Protein AF-A0A7W2IW62-F1 (afdb_monomer)

Solvent-accessible surface area (backbone atoms only — not comparable to full-atom values): 5915 Å² total; per-residue (Å²): 143,78,81,75,54,68,75,71,58,45,57,63,53,52,54,54,28,50,78,72,70,29,59,100,34,74,67,37,50,50,51,54,44,46,67,68,43,44,63,57,43,52,54,51,39,46,57,39,52,74,66,54,63,64,66,65,52,52,53,43,42,73,75,67,43,51,73,68,52,40,42,65,71,47,52,47,63,70,28,40,69,38,49,52,53,34,51,52,52,47,48,55,53,54,70,72,51,54,82,84,75,110

Structure (mmCIF, N/CA/C/O backbone):
data_AF-A0A7W2IW62-F1
#
_entry.id   AF-A0A7W2IW62-F1
#
loop_
_atom_site.group_PDB
_atom_site.id
_atom_site.type_symbol
_atom_site.label_atom_id
_atom_site.label_alt_id
_atom_site.label_comp_id
_atom_site.label_asym_id
_atom_site.label_entity_id
_atom_site.label_seq_id
_atom_site.pdbx_PDB_ins_code
_atom_site.Cartn_x
_atom_site.Cartn_y
_atom_site.Cartn_z
_atom_site.occupancy
_atom_site.B_iso_or_equiv
_atom_site.auth_seq_id
_atom_site.auth_comp_id
_atom_site.auth_asym_id
_atom_site.auth_atom_id
_atom_site.pdbx_PDB_model_num
ATOM 1 N N . THR A 1 1 ? 16.673 -19.681 0.534 1.00 43.50 1 THR A N 1
ATOM 2 C CA . THR A 1 1 ? 16.544 -20.702 -0.531 1.00 43.50 1 THR A CA 1
ATOM 3 C C . THR A 1 1 ? 15.252 -20.422 -1.291 1.00 43.50 1 THR A C 1
ATOM 5 O O . THR A 1 1 ? 14.204 -20.639 -0.717 1.00 43.50 1 THR A O 1
ATOM 8 N N . GLN A 1 2 ? 15.166 -19.834 -2.484 1.00 44.44 2 GLN A N 1
ATOM 9 C CA . GLN A 1 2 ? 16.099 -19.432 -3.541 1.00 44.44 2 GLN A CA 1
ATOM 10 C C . GLN A 1 2 ? 15.968 -17.912 -3.764 1.00 44.44 2 GLN A C 1
ATOM 12 O O . GLN A 1 2 ? 14.861 -17.425 -3.959 1.00 44.44 2 GLN A O 1
ATOM 17 N N . PHE A 1 3 ? 17.076 -17.170 -3.785 1.00 55.59 3 PHE A N 1
ATOM 18 C CA . PHE A 1 3 ? 17.094 -15.889 -4.494 1.00 55.59 3 PHE A CA 1
ATOM 19 C C . PHE A 1 3 ? 17.253 -16.244 -5.971 1.00 55.59 3 PHE A C 1
ATOM 21 O O . PHE A 1 3 ? 18.354 -16.587 -6.396 1.00 55.59 3 PHE A O 1
ATOM 28 N N . LEU A 1 4 ? 16.160 -16.253 -6.741 1.00 56.03 4 LEU A N 1
ATOM 29 C CA . LEU A 1 4 ? 16.295 -16.128 -8.190 1.00 56.03 4 LEU A CA 1
ATOM 30 C C . LEU A 1 4 ? 16.970 -14.769 -8.421 1.00 56.03 4 LEU A C 1
ATOM 32 O O . LEU A 1 4 ? 16.417 -13.760 -7.980 1.00 56.03 4 LEU A O 1
ATOM 36 N N . PRO A 1 5 ? 18.175 -14.719 -9.016 1.00 67.12 5 PRO A N 1
ATOM 37 C CA . PRO A 1 5 ? 18.827 -13.450 -9.301 1.00 67.12 5 PRO A CA 1
ATOM 38 C C . PRO A 1 5 ? 17.861 -12.584 -10.105 1.00 67.12 5 PRO A C 1
ATOM 40 O O . PRO A 1 5 ? 17.213 -13.099 -11.015 1.00 67.12 5 PRO A O 1
ATOM 43 N N . ALA A 1 6 ? 17.769 -11.288 -9.805 1.00 65.25 6 ALA A N 1
ATOM 44 C CA . ALA A 1 6 ? 16.859 -10.385 -10.515 1.00 65.25 6 ALA A CA 1
ATOM 45 C C . ALA A 1 6 ? 17.064 -10.437 -12.048 1.00 65.25 6 ALA A C 1
ATOM 47 O O . ALA A 1 6 ? 16.105 -10.347 -12.808 1.00 65.25 6 ALA A O 1
ATOM 48 N N . VAL A 1 7 ? 18.290 -10.745 -12.495 1.00 71.25 7 VAL A N 1
ATOM 49 C CA . VAL A 1 7 ? 18.653 -11.057 -13.891 1.00 71.25 7 VAL A CA 1
ATOM 50 C C . VAL A 1 7 ? 17.783 -12.141 -14.539 1.00 71.25 7 VAL A C 1
ATOM 52 O O . VAL A 1 7 ? 17.452 -12.038 -15.715 1.00 71.25 7 VAL A O 1
ATOM 55 N N . VAL A 1 8 ? 17.389 -13.176 -13.794 1.00 78.56 8 VAL A N 1
ATOM 56 C CA . VAL A 1 8 ? 16.565 -14.281 -14.315 1.00 78.56 8 VAL A CA 1
ATOM 57 C C . VAL A 1 8 ? 15.122 -13.826 -14.546 1.00 78.56 8 VAL A C 1
ATOM 59 O O . VAL A 1 8 ? 14.441 -14.341 -15.429 1.00 78.56 8 VAL A O 1
ATOM 62 N N . ILE A 1 9 ? 14.667 -12.833 -13.781 1.00 80.31 9 ILE A N 1
ATOM 63 C CA . ILE A 1 9 ? 13.311 -12.284 -13.853 1.00 80.31 9 ILE A CA 1
ATOM 64 C C . ILE A 1 9 ? 13.182 -11.267 -15.003 1.00 80.31 9 ILE A C 1
ATOM 66 O O . ILE A 1 9 ? 12.084 -11.086 -15.518 1.00 80.31 9 ILE A O 1
ATOM 70 N N . ILE A 1 10 ? 14.277 -10.665 -15.487 1.00 84.62 10 ILE A N 1
ATOM 71 C CA . ILE A 1 10 ? 14.238 -9.711 -16.614 1.00 84.62 10 ILE A CA 1
ATOM 72 C C . ILE A 1 10 ? 13.626 -10.320 -17.871 1.00 84.62 10 ILE A C 1
ATOM 74 O O . ILE A 1 10 ? 12.753 -9.711 -18.476 1.00 84.62 10 ILE A O 1
ATOM 78 N N . LEU A 1 11 ? 14.085 -11.503 -18.280 1.00 88.25 11 LEU A N 1
ATOM 79 C CA . LEU A 1 11 ? 13.704 -12.127 -19.552 1.00 88.25 11 LEU A CA 1
ATOM 80 C C . LEU A 1 11 ? 12.182 -12.232 -19.763 1.00 88.25 11 LEU A C 1
ATOM 82 O O . LEU A 1 11 ? 11.705 -11.779 -20.807 1.00 88.25 11 LEU A O 1
ATOM 86 N N . PRO A 1 12 ? 11.398 -12.785 -18.817 1.00 89.06 12 PRO A N 1
ATOM 87 C CA . PRO A 1 12 ? 9.950 -12.850 -18.982 1.00 89.06 12 PRO A CA 1
ATOM 88 C C . PRO A 1 12 ? 9.292 -11.463 -19.017 1.00 89.06 12 PRO A C 1
ATOM 90 O O . PRO A 1 12 ? 8.396 -11.256 -19.834 1.00 89.06 12 PRO A O 1
ATOM 93 N N . PHE A 1 13 ? 9.750 -10.497 -18.211 1.00 89.31 13 PHE A N 1
ATOM 94 C CA . PHE A 1 13 ? 9.233 -9.122 -18.275 1.00 89.31 13 PHE A CA 1
ATOM 95 C C . PHE A 1 13 ? 9.577 -8.437 -19.600 1.00 89.31 13 PHE A C 1
ATOM 97 O O . PHE A 1 13 ? 8.714 -7.785 -20.181 1.00 89.31 13 PHE A O 1
ATOM 104 N N . PHE A 1 14 ? 10.792 -8.635 -20.112 1.00 88.62 14 PHE A N 1
ATOM 105 C CA . PHE A 1 14 ? 11.239 -8.102 -21.395 1.00 88.62 14 PHE A CA 1
ATOM 106 C C . PHE A 1 14 ? 10.371 -8.619 -22.544 1.00 88.62 14 PHE A C 1
ATOM 108 O O . PHE A 1 14 ? 9.863 -7.827 -23.335 1.00 88.62 14 PHE A O 1
ATOM 115 N N . ILE A 1 15 ? 10.148 -9.936 -22.616 1.00 92.06 15 ILE A N 1
ATOM 116 C CA . ILE A 1 15 ? 9.291 -10.547 -23.643 1.00 92.06 15 ILE A CA 1
ATOM 117 C C . ILE A 1 15 ? 7.858 -10.020 -23.517 1.00 92.06 15 ILE A C 1
ATOM 119 O O . ILE A 1 15 ? 7.292 -9.552 -24.501 1.00 92.06 15 ILE A O 1
ATOM 123 N N . MET A 1 16 ? 7.296 -10.020 -22.306 1.00 93.31 16 MET A N 1
ATOM 124 C CA . MET A 1 16 ? 5.929 -9.555 -22.071 1.00 93.31 16 MET A CA 1
ATOM 125 C C . MET A 1 16 ? 5.748 -8.086 -22.470 1.00 93.31 16 MET A C 1
ATOM 127 O O . MET A 1 16 ? 4.790 -7.757 -23.163 1.00 93.31 16 MET A O 1
ATOM 131 N N . PHE A 1 17 ? 6.666 -7.203 -22.068 1.00 93.88 17 PHE A N 1
ATOM 132 C CA . PHE A 1 17 ? 6.595 -5.778 -22.389 1.00 93.88 17 PHE A CA 1
ATOM 133 C C . PHE A 1 17 ? 6.866 -5.497 -23.863 1.00 93.88 17 PHE A C 1
ATOM 135 O O . PHE A 1 17 ? 6.284 -4.563 -24.409 1.00 93.88 17 PHE A O 1
ATOM 142 N N . ARG A 1 18 ? 7.684 -6.313 -24.533 1.00 92.94 18 ARG A N 1
ATOM 143 C CA . ARG A 1 18 ? 7.873 -6.227 -25.985 1.00 92.94 18 ARG A CA 1
ATOM 144 C C . ARG A 1 18 ? 6.573 -6.515 -26.711 1.00 92.94 18 ARG A C 1
ATOM 146 O O . ARG A 1 18 ? 6.173 -5.744 -27.577 1.00 92.94 18 ARG A O 1
ATOM 153 N N . ASP A 1 19 ? 5.925 -7.611 -26.337 1.00 94.50 19 ASP A N 1
ATOM 154 C CA . ASP A 1 19 ? 4.753 -8.122 -27.040 1.00 94.50 19 ASP A CA 1
ATOM 155 C C . ASP A 1 19 ? 3.537 -7.188 -26.870 1.00 94.50 19 ASP A C 1
ATOM 157 O O . ASP A 1 19 ? 2.706 -7.088 -27.770 1.00 94.50 19 ASP A O 1
ATOM 161 N N . ILE A 1 20 ? 3.469 -6.438 -25.761 1.00 94.88 20 ILE A N 1
ATOM 162 C CA . ILE A 1 20 ? 2.443 -5.404 -25.509 1.00 94.88 20 ILE A CA 1
ATOM 163 C C . ILE A 1 20 ? 2.895 -3.972 -25.859 1.00 9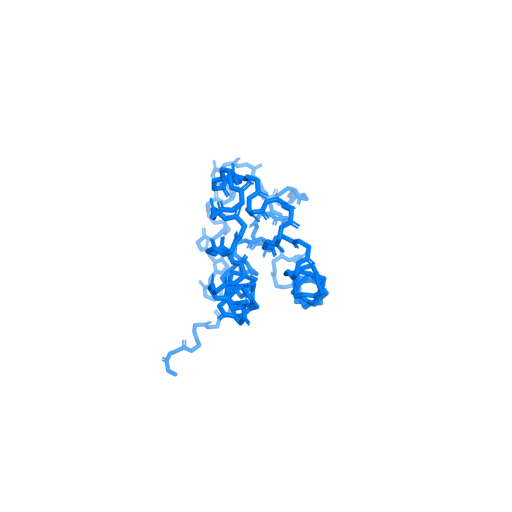4.88 20 ILE A C 1
ATOM 165 O O . ILE A 1 20 ? 2.160 -3.023 -25.592 1.00 94.88 20 ILE A O 1
ATOM 169 N N . GLY A 1 21 ? 4.087 -3.790 -26.440 1.00 93.06 21 GLY A N 1
ATOM 170 C CA . GLY A 1 21 ? 4.586 -2.483 -26.893 1.00 93.06 21 GLY A CA 1
ATOM 171 C C . GLY A 1 21 ? 4.960 -1.490 -25.781 1.00 93.06 21 GLY A C 1
ATOM 172 O O . GLY A 1 21 ? 4.908 -0.283 -26.002 1.00 93.06 21 GLY A O 1
ATOM 173 N N . LEU A 1 22 ? 5.319 -1.976 -24.590 1.00 95.06 22 LEU A N 1
ATOM 174 C CA . LEU A 1 22 ?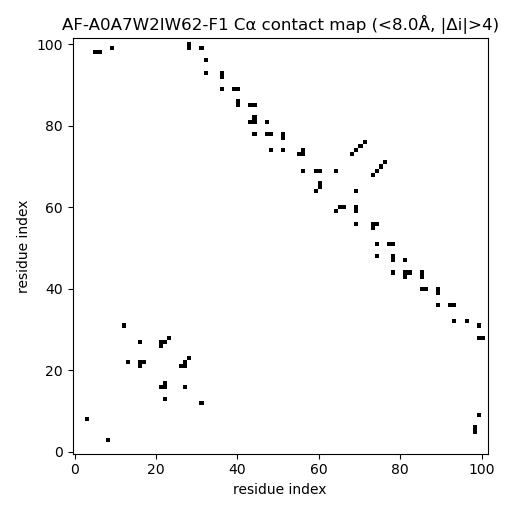 5.722 -1.171 -23.427 1.00 95.06 22 LEU A CA 1
ATOM 175 C C . LEU A 1 22 ? 7.233 -1.154 -23.157 1.00 95.06 22 LEU A C 1
ATOM 177 O O . LEU A 1 22 ? 7.656 -0.511 -22.191 1.00 95.06 22 LEU A O 1
ATOM 181 N N . LEU A 1 23 ? 8.044 -1.811 -23.993 1.00 91.56 23 LEU A N 1
ATOM 182 C CA . LEU A 1 23 ? 9.502 -1.664 -23.933 1.00 91.56 23 LEU A CA 1
ATOM 183 C C . LEU A 1 23 ? 9.922 -0.204 -24.099 1.00 91.56 23 LEU A C 1
ATOM 185 O O . LEU A 1 23 ? 9.316 0.537 -24.869 1.00 91.56 23 LEU A O 1
ATOM 189 N N . ASP A 1 24 ? 10.956 0.190 -23.359 1.00 89.44 24 ASP A N 1
ATOM 190 C CA . ASP A 1 24 ? 11.542 1.536 -23.366 1.00 89.44 24 ASP A CA 1
ATOM 191 C C . ASP A 1 24 ? 10.538 2.669 -23.080 1.00 89.44 24 ASP A C 1
ATOM 193 O O . ASP A 1 24 ? 10.766 3.837 -23.399 1.00 89.44 24 ASP A O 1
ATOM 197 N N . THR A 1 25 ? 9.412 2.347 -22.433 1.00 94.00 25 THR A N 1
ATOM 198 C CA . THR A 1 25 ? 8.430 3.339 -21.993 1.00 94.00 25 THR A CA 1
ATOM 199 C C . THR A 1 25 ? 8.512 3.572 -20.490 1.00 94.00 25 THR A C 1
ATOM 201 O O . THR A 1 25 ? 8.684 2.650 -19.690 1.00 94.00 25 THR A O 1
ATOM 204 N N . ARG A 1 26 ? 8.266 4.819 -20.072 1.00 92.56 26 ARG A N 1
ATOM 205 C CA . ARG A 1 26 ? 8.122 5.157 -18.648 1.00 92.56 26 ARG A CA 1
ATOM 206 C C . ARG A 1 26 ? 7.001 4.353 -17.982 1.00 92.56 26 ARG A C 1
ATOM 208 O O . ARG A 1 26 ? 7.109 4.014 -16.810 1.00 92.56 26 ARG A O 1
ATOM 215 N N . LEU A 1 27 ? 5.931 4.048 -18.720 1.00 94.25 27 LEU A N 1
ATOM 216 C CA . LEU A 1 27 ? 4.811 3.263 -18.208 1.00 94.25 27 LEU A CA 1
ATOM 217 C C . LEU A 1 27 ? 5.219 1.809 -17.944 1.00 94.25 27 LEU A C 1
ATOM 219 O O . LEU A 1 27 ? 4.894 1.288 -16.881 1.00 94.25 27 LEU A O 1
ATOM 223 N N . GLY A 1 28 ? 5.984 1.189 -18.848 1.00 93.19 28 GLY A N 1
ATOM 224 C CA . GLY A 1 28 ? 6.590 -0.124 -18.618 1.00 93.19 28 GLY A CA 1
ATOM 225 C C . GLY A 1 28 ? 7.430 -0.128 -17.3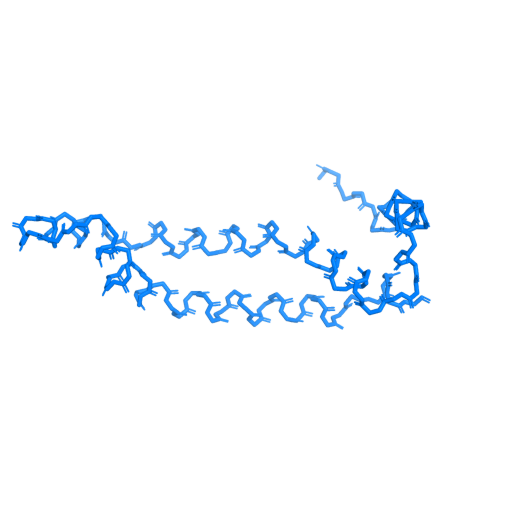41 1.00 93.19 28 GLY A C 1
ATOM 226 O O . GLY A 1 28 ? 7.176 -0.926 -16.439 1.00 93.19 28 GLY A O 1
ATOM 227 N N . LEU A 1 29 ? 8.343 0.838 -17.198 1.00 92.00 29 LEU A N 1
ATOM 228 C CA . LEU A 1 29 ? 9.195 0.943 -16.009 1.00 92.00 29 LEU A CA 1
ATOM 229 C C . LEU A 1 29 ? 8.390 1.081 -14.702 1.00 92.00 29 LEU A C 1
ATOM 231 O O . LEU A 1 29 ? 8.722 0.442 -13.702 1.00 92.00 29 LEU A O 1
ATOM 235 N N . ILE A 1 30 ? 7.311 1.875 -14.710 1.00 93.38 30 ILE A N 1
ATOM 236 C CA . ILE A 1 30 ? 6.403 2.015 -13.560 1.00 93.38 30 ILE A CA 1
ATOM 237 C C . ILE A 1 30 ? 5.751 0.671 -13.220 1.00 93.38 30 ILE A C 1
ATOM 239 O O . ILE A 1 30 ? 5.713 0.294 -12.050 1.00 93.38 30 ILE A O 1
ATOM 243 N N . LEU A 1 31 ? 5.249 -0.059 -14.219 1.00 93.50 31 LEU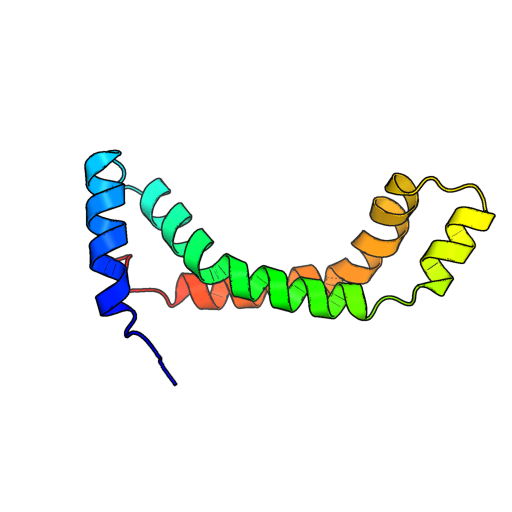 A N 1
ATOM 244 C CA . LEU A 1 31 ? 4.546 -1.324 -14.002 1.00 93.50 31 LEU A CA 1
ATOM 245 C C . LEU A 1 31 ? 5.459 -2.423 -13.453 1.00 93.50 31 LEU A C 1
ATOM 247 O O . LEU A 1 31 ? 5.045 -3.146 -12.547 1.00 93.50 31 LEU A O 1
ATOM 251 N N . VAL A 1 32 ? 6.685 -2.555 -13.967 1.00 91.38 32 VAL A N 1
ATOM 252 C CA . VAL A 1 32 ? 7.622 -3.577 -13.468 1.00 91.38 32 VAL A CA 1
ATOM 253 C C . VAL A 1 32 ? 8.090 -3.259 -12.048 1.00 91.38 32 VAL A C 1
ATOM 255 O O . VAL A 1 32 ? 8.059 -4.139 -11.189 1.00 91.38 32 VAL A O 1
ATOM 258 N N . ASN A 1 33 ? 8.404 -1.991 -11.758 1.00 91.69 33 ASN A N 1
ATOM 259 C CA . ASN A 1 33 ? 8.735 -1.555 -10.400 1.00 91.69 33 ASN A CA 1
ATOM 260 C C . ASN A 1 33 ? 7.570 -1.798 -9.436 1.00 91.69 33 ASN A C 1
ATOM 262 O O . ASN A 1 33 ? 7.769 -2.337 -8.348 1.00 91.69 33 ASN A O 1
ATOM 266 N N . LEU A 1 34 ? 6.341 -1.477 -9.851 1.00 93.12 34 LEU A N 1
ATOM 267 C CA . LEU A 1 34 ? 5.146 -1.768 -9.068 1.00 93.12 34 LEU A CA 1
ATOM 268 C C . LEU A 1 34 ? 5.024 -3.273 -8.793 1.00 93.12 34 LEU A C 1
ATOM 270 O O . LEU A 1 34 ? 4.878 -3.662 -7.640 1.00 93.12 34 LEU A O 1
ATOM 274 N N . ALA A 1 35 ? 5.141 -4.127 -9.810 1.00 91.12 35 ALA A N 1
ATOM 275 C CA . ALA A 1 35 ? 5.015 -5.578 -9.652 1.00 91.12 35 ALA A CA 1
ATOM 276 C C . ALA A 1 35 ? 6.027 -6.166 -8.650 1.00 91.12 35 ALA A C 1
ATOM 278 O O . ALA A 1 35 ? 5.685 -7.079 -7.897 1.00 91.12 35 ALA A O 1
ATOM 279 N N . ILE A 1 36 ? 7.247 -5.627 -8.612 1.00 88.56 36 ILE A N 1
ATOM 280 C CA . ILE A 1 36 ? 8.319 -6.086 -7.718 1.00 88.56 36 ILE A CA 1
ATOM 281 C C . ILE A 1 36 ? 8.128 -5.567 -6.291 1.00 88.56 36 ILE A C 1
ATOM 283 O O . ILE A 1 36 ? 8.342 -6.303 -5.329 1.00 88.56 36 ILE A O 1
ATOM 287 N N . VAL A 1 37 ? 7.722 -4.306 -6.140 1.00 92.38 37 VAL A N 1
ATOM 288 C CA . VAL A 1 37 ? 7.618 -3.644 -4.832 1.00 92.38 37 VAL A CA 1
ATOM 289 C C . VAL A 1 37 ? 6.296 -3.969 -4.122 1.00 92.38 37 VAL A C 1
ATOM 291 O O . VAL A 1 37 ? 6.242 -4.004 -2.892 1.00 92.38 37 VAL A O 1
ATOM 294 N N . MET A 1 38 ? 5.233 -4.276 -4.871 1.00 94.50 38 MET A N 1
ATOM 295 C CA . MET A 1 38 ? 3.887 -4.542 -4.343 1.00 94.50 38 MET A CA 1
ATOM 296 C C . MET A 1 38 ? 3.821 -5.619 -3.248 1.00 94.50 38 MET A C 1
ATOM 298 O O . MET A 1 38 ? 3.194 -5.352 -2.223 1.00 94.50 38 MET A O 1
ATOM 302 N N . PRO A 1 39 ? 4.449 -6.806 -3.378 1.00 93.06 39 PRO A N 1
ATOM 303 C CA . PRO A 1 39 ? 4.398 -7.823 -2.326 1.00 93.06 39 PRO A CA 1
ATOM 304 C C . PRO A 1 39 ? 4.964 -7.324 -0.993 1.00 93.06 39 PRO A C 1
ATOM 306 O O . PRO A 1 39 ? 4.396 -7.599 0.065 1.00 93.06 39 PRO A O 1
ATOM 309 N N . PHE A 1 40 ? 6.050 -6.549 -1.046 1.00 92.38 40 PHE A N 1
ATOM 310 C CA . PHE A 1 40 ? 6.652 -5.931 0.132 1.00 92.38 40 PHE A CA 1
ATOM 311 C C . PHE A 1 40 ? 5.731 -4.863 0.737 1.00 92.38 40 PHE A C 1
ATOM 313 O O . PHE A 1 40 ? 5.507 -4.865 1.948 1.00 92.38 40 PHE A O 1
ATOM 320 N N . ALA A 1 41 ? 5.146 -4.001 -0.101 1.00 95.00 41 ALA A N 1
ATOM 321 C CA . ALA A 1 41 ? 4.187 -2.988 0.334 1.00 95.00 41 ALA A CA 1
ATOM 322 C C . ALA A 1 41 ? 2.983 -3.619 1.054 1.00 95.00 41 ALA A C 1
ATOM 324 O O . ALA A 1 41 ? 2.651 -3.224 2.170 1.00 95.00 41 ALA A O 1
ATOM 325 N N . ILE A 1 42 ? 2.376 -4.649 0.450 1.00 95.44 42 ILE A N 1
ATOM 326 C CA . ILE A 1 42 ? 1.229 -5.379 1.010 1.00 95.44 42 ILE A CA 1
ATOM 327 C C . ILE A 1 42 ? 1.596 -6.007 2.351 1.00 95.44 42 ILE A C 1
ATOM 329 O O . ILE A 1 42 ? 0.849 -5.859 3.315 1.00 95.44 42 ILE A O 1
ATOM 333 N N . TRP A 1 43 ? 2.738 -6.694 2.427 1.00 95.88 43 TRP A N 1
ATOM 334 C CA . TRP A 1 43 ? 3.184 -7.332 3.663 1.00 95.88 43 TRP A CA 1
ATOM 335 C C . TRP A 1 43 ? 3.382 -6.313 4.791 1.00 95.88 43 TRP A C 1
ATOM 337 O O . TRP A 1 43 ? 2.902 -6.524 5.905 1.00 95.88 43 TRP A O 1
ATOM 347 N N . MET A 1 44 ? 4.025 -5.183 4.491 1.00 94.88 44 MET A N 1
ATOM 348 C CA . MET A 1 44 ? 4.276 -4.131 5.471 1.00 94.88 44 MET A CA 1
ATOM 349 C C . MET A 1 44 ? 2.976 -3.455 5.927 1.00 94.88 44 MET A C 1
ATOM 351 O O . MET A 1 44 ? 2.739 -3.348 7.128 1.00 94.88 44 MET A O 1
ATOM 355 N N . ILE A 1 45 ? 2.107 -3.050 4.994 1.00 96.00 45 ILE A N 1
ATOM 356 C CA . ILE A 1 45 ? 0.807 -2.434 5.307 1.00 96.00 45 ILE A CA 1
ATOM 357 C C . ILE A 1 45 ? -0.063 -3.395 6.121 1.00 96.00 45 ILE A C 1
ATOM 359 O O . ILE A 1 45 ? -0.658 -2.978 7.112 1.00 96.00 45 ILE A O 1
ATOM 363 N N . LYS A 1 46 ? -0.096 -4.683 5.757 1.00 95.31 46 LYS A N 1
ATOM 364 C CA . LYS A 1 46 ? -0.807 -5.710 6.526 1.00 95.31 46 LYS A CA 1
ATOM 365 C C . LYS A 1 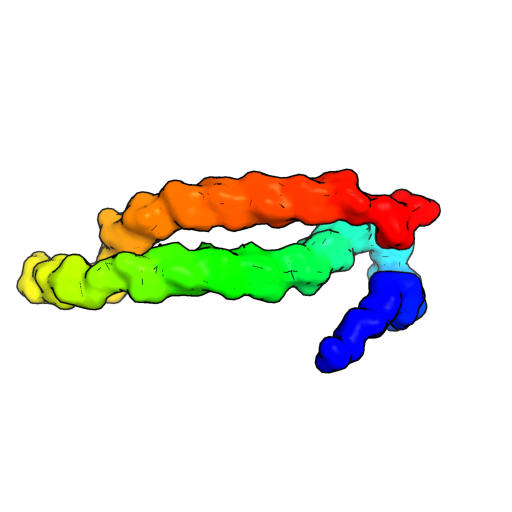46 ? -0.295 -5.780 7.962 1.00 95.31 46 LYS A C 1
ATOM 367 O O . LYS A 1 46 ? -1.106 -5.801 8.872 1.00 95.31 46 LYS A O 1
ATOM 372 N N . GLY A 1 47 ? 1.022 -5.751 8.172 1.00 94.31 47 GLY A N 1
ATOM 373 C CA . GLY A 1 47 ? 1.605 -5.731 9.516 1.00 94.31 47 GLY A CA 1
ATOM 374 C C . GLY A 1 47 ? 1.134 -4.549 10.372 1.00 94.31 47 GLY A C 1
ATOM 375 O O . GLY A 1 47 ? 0.930 -4.711 11.571 1.00 94.31 47 GLY A O 1
ATOM 376 N N . PHE A 1 48 ? 0.911 -3.380 9.765 1.00 94.00 48 PHE A N 1
ATOM 377 C CA . PHE A 1 48 ? 0.345 -2.225 10.468 1.00 94.00 48 PHE A CA 1
ATOM 378 C C . PHE A 1 48 ? -1.151 -2.374 10.745 1.00 94.00 48 PHE A C 1
ATOM 380 O O . PHE A 1 48 ? -1.586 -2.052 11.846 1.00 94.00 48 PHE A O 1
ATOM 387 N N . ILE A 1 49 ? -1.925 -2.869 9.774 1.00 94.88 49 ILE A N 1
ATOM 388 C CA . ILE A 1 49 ? -3.366 -3.101 9.943 1.00 94.88 49 ILE A CA 1
ATOM 389 C C . ILE A 1 49 ? -3.618 -4.174 11.009 1.00 94.88 49 ILE A C 1
ATOM 391 O O . ILE A 1 49 ? -4.442 -3.962 11.888 1.00 94.88 49 ILE A O 1
ATOM 395 N N . ASP A 1 50 ? -2.865 -5.276 10.991 1.00 94.81 50 ASP A N 1
ATOM 396 C CA . ASP A 1 50 ? -2.960 -6.357 11.983 1.00 94.81 50 ASP A CA 1
ATOM 397 C C . ASP A 1 50 ? -2.627 -5.871 13.414 1.00 94.81 50 ASP A C 1
ATOM 399 O O . ASP A 1 50 ? -3.002 -6.516 14.390 1.00 94.81 50 ASP A O 1
ATOM 403 N N . GLY A 1 51 ? -1.911 -4.747 13.553 1.00 93.06 51 GLY A N 1
ATOM 404 C CA . GLY A 1 51 ? -1.610 -4.112 14.839 1.00 93.06 51 GLY A CA 1
ATOM 405 C C . GLY A 1 51 ? -2.722 -3.209 15.385 1.00 93.06 51 GLY A C 1
ATOM 406 O O . GLY A 1 51 ? -2.614 -2.744 16.521 1.00 93.06 51 GLY A O 1
ATOM 407 N N . ILE A 1 52 ? -3.769 -2.935 14.602 1.00 94.62 52 ILE A N 1
ATOM 408 C CA . ILE A 1 52 ? -4.923 -2.144 15.038 1.00 94.62 52 ILE A CA 1
ATOM 409 C C . ILE A 1 52 ? -5.822 -3.042 15.904 1.00 94.62 52 ILE A C 1
ATOM 411 O O . ILE A 1 52 ? -6.219 -4.115 15.448 1.00 94.62 52 ILE A O 1
ATOM 415 N N . PRO A 1 53 ? -6.154 -2.648 17.149 1.00 95.38 53 PRO A N 1
ATOM 416 C CA . PRO A 1 53 ? -7.017 -3.455 18.005 1.00 95.38 53 PRO A CA 1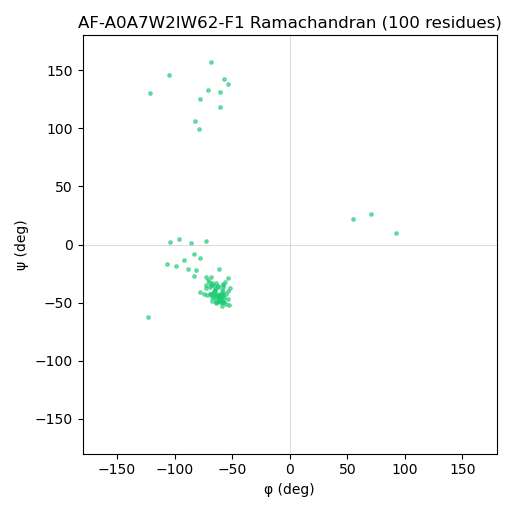
ATOM 417 C C . PRO A 1 53 ? -8.405 -3.651 17.381 1.00 95.38 53 PRO A C 1
ATOM 419 O O . PRO A 1 53 ? -9.055 -2.683 16.980 1.00 95.38 53 PRO A O 1
ATOM 422 N N . LEU A 1 54 ? -8.895 -4.891 17.349 1.00 94.50 54 LEU A N 1
ATOM 423 C CA . LEU A 1 54 ? -10.224 -5.195 16.805 1.00 94.50 54 LEU A CA 1
ATOM 424 C C . LEU A 1 54 ? -11.342 -4.529 17.628 1.00 94.50 54 LEU A C 1
ATOM 426 O O . LEU A 1 54 ? -12.326 -4.054 17.067 1.00 94.50 54 LEU A O 1
ATOM 430 N N . ASP A 1 55 ? -11.142 -4.400 18.940 1.00 96.25 55 ASP A N 1
ATOM 431 C CA . ASP A 1 55 ? -12.082 -3.773 19.876 1.00 96.25 55 ASP A CA 1
ATOM 432 C C . ASP A 1 55 ? -12.446 -2.331 19.464 1.00 96.25 55 ASP A C 1
ATOM 434 O O . ASP A 1 55 ? -13.572 -1.883 19.677 1.00 96.25 55 ASP A O 1
ATOM 438 N N . THR A 1 56 ? -11.516 -1.600 18.831 1.00 94.81 56 THR A N 1
ATOM 439 C CA . THR A 1 56 ? -11.774 -0.245 18.306 1.00 94.81 56 THR A CA 1
ATOM 440 C C . THR A 1 56 ? -12.746 -0.248 17.126 1.00 94.81 56 THR A C 1
ATOM 442 O O . THR A 1 56 ? -13.552 0.674 16.990 1.00 94.81 56 THR A O 1
ATOM 445 N N . GLU A 1 57 ? -12.699 -1.277 16.281 1.00 95.19 57 GLU A N 1
ATOM 446 C CA . GLU A 1 57 ? -13.653 -1.452 15.184 1.00 95.19 57 GLU A CA 1
ATOM 447 C C . GLU A 1 57 ? -15.028 -1.865 15.718 1.00 95.19 57 GLU A C 1
ATOM 449 O O . GLU A 1 57 ? -16.052 -1.325 15.292 1.00 95.19 5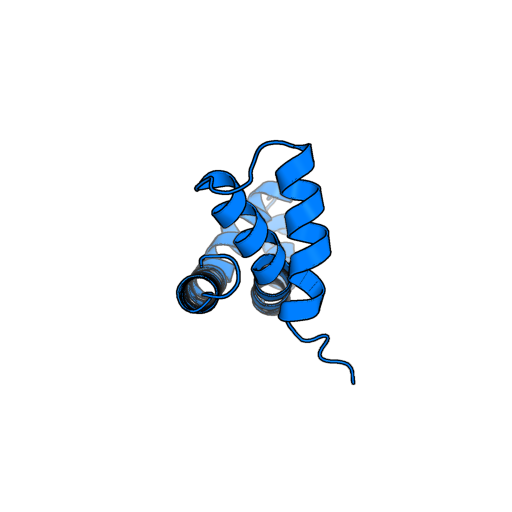7 GLU A O 1
ATOM 454 N N . GLU A 1 58 ? -15.057 -2.793 16.678 1.00 95.69 58 GLU A N 1
ATOM 455 C CA . GLU A 1 58 ? -16.290 -3.278 17.302 1.00 95.69 58 GLU A CA 1
ATOM 456 C C . GLU A 1 58 ? -17.024 -2.174 18.063 1.00 95.69 58 GLU A C 1
ATOM 458 O O . GLU A 1 58 ? -18.235 -2.027 17.888 1.00 95.69 58 GLU A O 1
ATOM 463 N N . ALA A 1 59 ? -16.305 -1.345 18.826 1.00 95.62 59 ALA A N 1
ATOM 464 C CA . ALA A 1 59 ? -16.884 -0.202 19.530 1.00 95.62 59 ALA A CA 1
ATOM 465 C C . ALA A 1 59 ? -17.604 0.754 18.564 1.00 95.62 59 ALA A C 1
ATOM 467 O O . ALA A 1 59 ? -18.756 1.122 18.781 1.00 95.62 59 ALA A O 1
ATOM 468 N N . ALA A 1 60 ? -16.975 1.077 17.434 1.00 95.00 60 ALA A N 1
ATOM 469 C CA . ALA A 1 60 ? -17.580 1.957 16.443 1.00 95.00 60 ALA A CA 1
ATOM 470 C C . ALA A 1 60 ? -18.796 1.342 15.739 1.00 95.00 60 ALA A C 1
ATOM 472 O O . ALA A 1 60 ? -19.730 2.063 15.378 1.00 95.00 60 ALA A O 1
ATOM 473 N N . MET A 1 61 ? -18.803 0.020 15.537 1.00 95.88 61 MET A N 1
ATOM 474 C CA . MET A 1 61 ? -19.974 -0.689 15.014 1.00 95.88 61 MET A CA 1
ATOM 475 C C . MET A 1 61 ? -21.127 -0.714 16.023 1.00 95.88 61 MET A C 1
ATOM 477 O O . MET A 1 61 ? -22.281 -0.575 15.613 1.00 95.88 61 MET A O 1
ATOM 481 N N . VAL A 1 62 ? -20.837 -0.841 17.323 1.00 96.69 62 VAL A N 1
ATOM 482 C CA . VAL A 1 62 ? -21.838 -0.709 18.399 1.00 96.69 62 VAL A CA 1
ATOM 483 C C . VAL A 1 62 ? -22.442 0.700 18.412 1.00 96.69 62 VAL A C 1
ATOM 485 O O . VAL A 1 62 ? -23.656 0.833 18.566 1.00 96.69 62 VAL A O 1
ATOM 488 N N . ASP A 1 63 ? -21.638 1.726 18.124 1.00 95.81 63 ASP A N 1
ATOM 489 C CA . ASP A 1 63 ? -22.088 3.119 17.966 1.00 95.81 63 ASP A CA 1
ATOM 490 C C . ASP A 1 63 ? -22.867 3.380 16.654 1.00 95.81 63 ASP A C 1
ATOM 492 O O . ASP A 1 63 ? -23.273 4.508 16.367 1.00 95.81 63 ASP A O 1
ATOM 496 N N . GLY A 1 64 ? -23.112 2.343 15.845 1.00 95.75 64 GLY A N 1
ATOM 497 C CA . GLY A 1 64 ? -23.918 2.414 14.625 1.00 95.75 64 GLY A CA 1
ATOM 498 C C . GLY A 1 64 ? -23.128 2.698 13.346 1.00 95.75 64 GLY A C 1
ATOM 499 O O . GLY A 1 64 ? -23.736 2.934 12.297 1.00 95.75 64 GLY A O 1
ATOM 500 N N . SER A 1 65 ? -21.792 2.660 13.386 1.00 96.88 65 SER A N 1
ATOM 501 C CA . SER A 1 65 ? -20.975 2.818 12.178 1.00 96.88 65 SER A CA 1
ATOM 502 C C . SER A 1 65 ? -21.082 1.594 11.267 1.00 96.88 65 SER A C 1
ATOM 504 O O . SER A 1 65 ? -20.908 0.449 11.683 1.00 96.88 65 SER A O 1
ATOM 506 N N . SER A 1 66 ? -21.299 1.832 9.976 1.00 96.88 66 SER A N 1
ATOM 507 C CA . SER A 1 66 ? -21.157 0.804 8.942 1.00 96.88 66 SER A CA 1
ATOM 508 C C . SER A 1 66 ? -19.689 0.393 8.762 1.00 96.88 66 SER A C 1
ATOM 510 O O . SER A 1 66 ? -18.772 1.175 9.009 1.00 96.88 66 SER A O 1
ATOM 512 N N . ARG A 1 67 ? -19.443 -0.812 8.230 1.00 94.81 67 ARG A N 1
ATOM 513 C CA . ARG A 1 67 ? -18.077 -1.319 7.980 1.00 94.81 67 ARG A CA 1
ATOM 514 C C . ARG A 1 67 ? -17.212 -0.372 7.142 1.00 94.81 67 ARG A C 1
ATOM 516 O O . ARG A 1 67 ? -16.036 -0.199 7.431 1.00 94.81 67 ARG A O 1
ATOM 523 N N . LEU A 1 68 ? -17.788 0.266 6.121 1.00 97.19 68 LEU A N 1
ATOM 524 C CA . LEU A 1 68 ? -17.062 1.244 5.306 1.00 97.19 68 LEU A CA 1
ATOM 525 C C . LEU A 1 68 ? -16.671 2.482 6.120 1.00 97.19 68 LEU A C 1
ATOM 527 O O . LEU A 1 68 ? -15.559 2.975 5.967 1.00 97.19 68 LEU A O 1
ATOM 531 N N . GLN A 1 69 ? -17.547 2.965 7.005 1.00 97.25 69 GLN A N 1
ATOM 532 C CA . GLN A 1 69 ? -17.227 4.091 7.887 1.00 97.25 69 GLN A CA 1
ATOM 533 C C . GLN A 1 69 ? -16.105 3.735 8.863 1.00 97.25 69 GLN A C 1
ATOM 535 O O . GLN A 1 69 ? -15.211 4.551 9.054 1.00 97.25 69 GLN A O 1
ATOM 540 N N . VAL A 1 70 ? -16.102 2.522 9.420 1.00 97.19 70 VAL A N 1
ATOM 541 C CA . VAL A 1 70 ? -15.009 2.045 10.283 1.00 97.19 70 VAL A CA 1
ATOM 542 C C . VAL A 1 70 ? -13.679 2.034 9.524 1.00 97.19 70 VAL A C 1
ATOM 544 O O . VAL A 1 70 ? -12.684 2.562 10.018 1.00 97.19 70 VAL A O 1
ATOM 547 N N . ILE A 1 71 ? -13.666 1.531 8.285 1.00 95.88 71 ILE A N 1
ATOM 548 C CA . ILE A 1 71 ? -12.455 1.532 7.454 1.00 95.88 71 ILE A CA 1
ATOM 549 C C . ILE A 1 71 ? -11.938 2.960 7.245 1.00 95.88 71 ILE A C 1
ATOM 551 O O . ILE A 1 71 ? -10.775 3.233 7.529 1.00 95.88 71 ILE A O 1
ATOM 555 N N . TRP A 1 72 ? -12.783 3.879 6.775 1.00 96.75 72 TRP A N 1
ATOM 556 C CA . TRP A 1 72 ? -12.350 5.234 6.419 1.00 96.75 72 TRP A CA 1
ATOM 557 C C . TRP A 1 72 ? -12.036 6.128 7.621 1.00 96.75 72 TRP A C 1
ATOM 559 O O . TRP A 1 72 ? -11.129 6.953 7.532 1.00 96.75 72 TRP A O 1
ATOM 569 N N . ASN A 1 73 ? -12.768 5.978 8.726 1.00 95.88 73 ASN A N 1
ATOM 570 C CA . ASN A 1 73 ? -12.684 6.891 9.867 1.00 95.88 73 ASN A CA 1
ATOM 571 C C . ASN A 1 73 ? -11.804 6.368 11.009 1.00 95.88 73 ASN A C 1
ATOM 573 O O . ASN A 1 73 ? -11.400 7.164 11.852 1.00 95.88 73 ASN A O 1
ATOM 577 N N . ILE A 1 74 ? -11.516 5.063 11.058 1.00 95.44 74 ILE A N 1
ATOM 578 C CA . ILE A 1 74 ? -10.764 4.440 12.161 1.00 95.44 74 ILE A CA 1
ATOM 579 C C . ILE A 1 74 ? -9.537 3.718 11.622 1.00 95.44 74 ILE A C 1
ATOM 581 O O . ILE A 1 74 ? -8.413 4.133 11.902 1.00 95.44 74 ILE A O 1
ATOM 585 N N . VAL A 1 75 ? -9.730 2.695 10.786 1.00 95.81 75 VAL A N 1
ATOM 586 C CA . VAL A 1 75 ? -8.623 1.846 10.317 1.00 95.81 75 VAL A CA 1
ATOM 587 C C . VAL A 1 75 ? -7.627 2.652 9.481 1.00 95.81 75 VAL A C 1
ATOM 589 O O . VAL A 1 75 ? -6.427 2.611 9.740 1.00 95.81 75 VAL A O 1
ATOM 592 N N . LEU A 1 76 ? -8.103 3.423 8.499 1.00 95.19 76 LEU A N 1
ATOM 593 C CA . LEU A 1 76 ? -7.242 4.155 7.567 1.00 95.19 76 LEU A CA 1
ATOM 594 C C . LEU A 1 76 ? -6.422 5.269 8.256 1.00 95.19 76 LEU A C 1
ATOM 596 O O . LEU A 1 76 ? -5.214 5.328 8.017 1.00 95.19 76 LEU A O 1
ATOM 600 N N . PRO A 1 77 ? -6.995 6.110 9.146 1.00 95.31 77 PRO A N 1
ATOM 601 C CA . PRO A 1 77 ? -6.223 7.092 9.910 1.00 95.31 77 PRO A CA 1
ATOM 602 C C . PRO A 1 77 ? -5.224 6.454 10.880 1.00 95.31 77 PRO A C 1
ATOM 604 O O . PRO A 1 77 ? -4.096 6.934 10.989 1.00 95.31 77 PRO A O 1
ATOM 607 N N . MET A 1 78 ? -5.592 5.354 11.546 1.00 95.44 78 MET A N 1
ATOM 608 C CA . MET A 1 78 ? -4.677 4.630 12.439 1.00 95.44 78 MET A CA 1
ATOM 609 C C . MET A 1 78 ? -3.535 3.953 11.671 1.00 95.44 78 MET A C 1
ATOM 611 O O . MET A 1 78 ? -2.400 3.933 12.145 1.00 95.44 78 MET A O 1
ATOM 615 N N . ALA A 1 79 ? -3.804 3.460 10.461 1.00 95.81 79 ALA A N 1
ATOM 616 C CA . ALA A 1 79 ? -2.800 2.881 9.573 1.00 95.81 79 ALA A CA 1
ATOM 617 C C . ALA A 1 79 ? -1.946 3.934 8.840 1.00 95.81 79 ALA A C 1
ATOM 619 O O . ALA A 1 79 ? -0.928 3.574 8.247 1.00 95.81 79 ALA A O 1
ATOM 620 N N . ALA A 1 80 ? -2.311 5.223 8.861 1.00 95.62 80 ALA A N 1
ATOM 621 C CA . ALA A 1 80 ? -1.641 6.272 8.085 1.00 95.62 80 ALA A CA 1
ATOM 622 C C . ALA A 1 80 ? -0.119 6.385 8.335 1.00 95.62 80 ALA A C 1
ATOM 624 O O . ALA A 1 80 ? 0.628 6.483 7.356 1.00 95.62 80 ALA A O 1
ATOM 625 N N . PRO A 1 81 ? 0.396 6.303 9.581 1.00 93.88 81 PRO A N 1
ATOM 626 C CA . PRO A 1 81 ? 1.842 6.276 9.826 1.00 93.88 81 PRO A CA 1
ATOM 627 C C . PRO A 1 81 ? 2.524 5.056 9.190 1.00 93.88 81 PRO A C 1
ATOM 629 O O . PRO A 1 81 ? 3.641 5.151 8.672 1.00 93.88 81 PRO A O 1
ATOM 632 N N . GLY A 1 82 ? 1.834 3.914 9.186 1.00 93.94 82 GLY A N 1
ATOM 633 C CA . GLY A 1 82 ? 2.297 2.684 8.554 1.00 93.94 82 GLY A CA 1
ATOM 634 C C . GLY A 1 82 ? 2.319 2.770 7.031 1.00 93.94 82 GLY A C 1
ATOM 635 O O . GLY A 1 82 ? 3.303 2.381 6.400 1.00 93.94 82 GLY A O 1
ATOM 636 N N . LEU A 1 83 ? 1.280 3.361 6.439 1.00 95.88 83 LEU A N 1
ATOM 637 C CA . LEU A 1 83 ? 1.198 3.649 5.006 1.00 95.88 83 LEU A CA 1
ATOM 638 C C . LEU A 1 83 ? 2.325 4.587 4.555 1.00 95.88 83 LEU A C 1
ATOM 640 O O . LEU A 1 83 ? 2.979 4.312 3.551 1.00 95.88 83 LEU A O 1
ATOM 644 N N . LEU A 1 84 ? 2.599 5.653 5.315 1.00 96.94 84 LEU A N 1
ATOM 645 C CA . LEU A 1 84 ? 3.713 6.571 5.045 1.00 96.94 84 LEU A CA 1
ATOM 646 C C . LEU A 1 84 ? 5.063 5.853 5.103 1.00 96.94 84 LEU A C 1
ATOM 648 O O . LEU A 1 84 ? 5.876 5.986 4.189 1.00 96.94 84 LEU A O 1
ATOM 652 N N . THR A 1 85 ? 5.281 5.056 6.149 1.00 95.69 85 THR A N 1
ATOM 653 C CA . THR A 1 85 ? 6.510 4.269 6.316 1.00 95.69 85 THR A CA 1
ATOM 654 C C . THR A 1 85 ? 6.704 3.312 5.143 1.00 95.69 85 THR A C 1
ATOM 656 O O . THR A 1 85 ? 7.764 3.305 4.515 1.00 95.69 85 THR A O 1
ATOM 659 N N . SER A 1 86 ? 5.661 2.557 4.790 1.00 95.56 86 SER A N 1
ATOM 660 C CA . SER A 1 86 ? 5.681 1.651 3.642 1.00 95.56 86 SER A CA 1
ATOM 661 C C . SER A 1 86 ? 5.965 2.385 2.337 1.00 95.56 86 SER A C 1
ATOM 663 O O . SER A 1 86 ? 6.825 1.945 1.576 1.00 95.56 86 SER A O 1
ATOM 665 N N . GLY A 1 87 ? 5.336 3.540 2.109 1.00 96.06 87 GLY A N 1
ATOM 666 C CA . GLY A 1 87 ? 5.577 4.371 0.931 1.00 96.06 87 GLY A CA 1
ATOM 667 C C . GLY A 1 87 ? 7.034 4.817 0.802 1.00 96.06 87 GLY A C 1
ATOM 668 O O . GLY A 1 87 ? 7.603 4.725 -0.285 1.00 96.06 87 GLY A O 1
ATOM 669 N N . ILE A 1 88 ? 7.668 5.226 1.905 1.00 96.75 88 ILE A N 1
ATOM 670 C CA . ILE A 1 88 ? 9.088 5.612 1.918 1.00 96.75 88 ILE A CA 1
ATOM 671 C C . ILE A 1 88 ? 9.981 4.419 1.562 1.00 96.75 88 ILE A C 1
ATOM 673 O O . ILE A 1 88 ? 10.855 4.548 0.705 1.00 96.75 88 ILE A O 1
ATOM 677 N N . PHE A 1 89 ? 9.755 3.247 2.163 1.00 95.06 89 PHE A N 1
ATOM 678 C CA . PHE A 1 89 ? 10.529 2.051 1.818 1.00 95.06 89 PHE A CA 1
ATOM 679 C C . PHE A 1 89 ? 10.327 1.638 0.357 1.00 95.06 89 PHE A C 1
ATOM 681 O O . PHE A 1 89 ? 11.302 1.351 -0.335 1.00 95.06 89 PHE A O 1
ATOM 688 N N . CYS A 1 90 ? 9.086 1.662 -0.132 1.00 95.06 90 CYS A N 1
ATOM 689 C CA . CYS A 1 90 ? 8.768 1.368 -1.527 1.00 95.06 90 CYS A CA 1
ATOM 690 C C . CYS A 1 90 ? 9.486 2.327 -2.483 1.00 95.06 90 CYS A C 1
ATOM 692 O O . CYS A 1 90 ? 10.055 1.884 -3.479 1.00 95.06 90 CYS A O 1
ATOM 694 N N . PHE A 1 91 ? 9.510 3.622 -2.156 1.00 94.75 91 PHE A N 1
ATOM 695 C CA . PHE A 1 91 ? 10.231 4.629 -2.928 1.00 94.75 91 PHE A CA 1
ATOM 696 C C . PHE A 1 91 ? 11.734 4.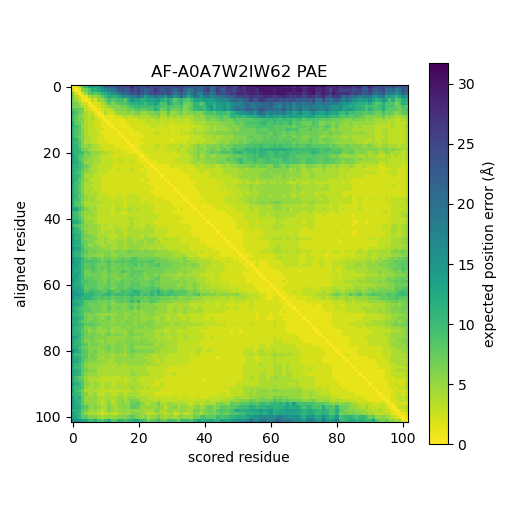346 -2.962 1.00 94.75 91 PHE A C 1
ATOM 698 O O . PHE A 1 91 ? 12.324 4.356 -4.035 1.00 94.75 91 PHE A O 1
ATOM 705 N N . ILE A 1 92 ? 12.349 4.045 -1.815 1.00 94.50 92 ILE A N 1
ATOM 706 C CA . ILE A 1 92 ? 13.782 3.726 -1.741 1.00 94.50 92 ILE A CA 1
ATOM 707 C C . ILE A 1 92 ? 14.107 2.485 -2.580 1.00 94.50 92 ILE A C 1
ATOM 709 O O . ILE A 1 92 ? 15.099 2.497 -3.308 1.00 94.50 92 ILE A O 1
ATOM 713 N N . ILE A 1 93 ? 13.288 1.432 -2.504 1.00 91.25 93 ILE A N 1
ATOM 714 C CA . ILE A 1 93 ? 13.502 0.199 -3.274 1.00 91.25 93 ILE A CA 1
ATOM 715 C C . ILE A 1 93 ? 13.398 0.482 -4.775 1.00 91.25 93 ILE A C 1
ATOM 717 O O . ILE A 1 93 ? 14.319 0.139 -5.508 1.00 91.25 93 ILE A O 1
ATOM 721 N N . ALA A 1 94 ? 12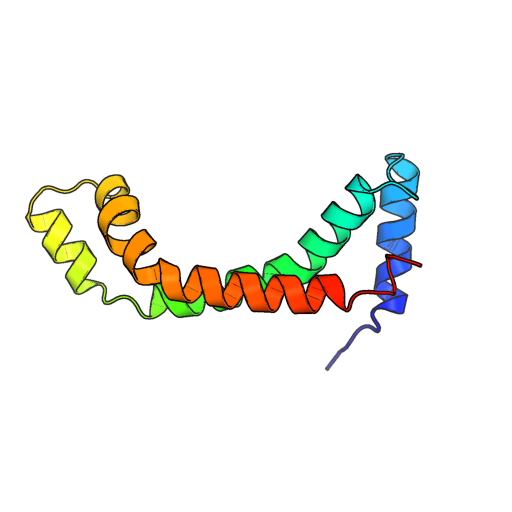.327 1.147 -5.218 1.00 91.25 94 ALA A N 1
ATOM 722 C CA . ALA A 1 94 ? 12.124 1.476 -6.629 1.00 91.25 94 ALA A CA 1
ATOM 723 C C . ALA A 1 94 ? 13.189 2.447 -7.166 1.00 91.25 94 ALA A C 1
ATOM 725 O O . ALA A 1 94 ? 13.612 2.341 -8.309 1.00 91.25 94 ALA A O 1
ATOM 726 N N . TRP A 1 95 ? 13.656 3.390 -6.344 1.00 91.12 95 TRP A N 1
ATOM 727 C CA . TRP A 1 95 ? 14.691 4.347 -6.741 1.00 91.12 95 TRP A CA 1
ATOM 728 C C . TRP A 1 95 ? 16.072 3.702 -6.912 1.00 91.12 95 TRP A C 1
ATOM 730 O O . TRP A 1 95 ? 16.861 4.144 -7.741 1.00 91.12 95 TRP A O 1
ATOM 740 N N . ASN A 1 96 ? 16.382 2.670 -6.123 1.00 89.00 96 ASN A N 1
ATOM 741 C CA . ASN A 1 96 ? 17.646 1.930 -6.224 1.00 89.00 96 ASN A CA 1
ATOM 742 C C . ASN A 1 96 ? 17.602 0.806 -7.272 1.00 89.00 96 ASN A C 1
ATOM 744 O O . ASN A 1 96 ? 18.572 0.063 -7.429 1.00 89.00 96 ASN A O 1
ATOM 748 N N . GLU A 1 97 ? 16.480 0.652 -7.966 1.00 86.75 97 GLU A N 1
ATOM 749 C CA . GLU A 1 97 ? 16.293 -0.352 -8.996 1.00 86.75 97 GLU A CA 1
ATOM 750 C C . GLU A 1 97 ? 16.900 0.155 -10.320 1.00 86.75 97 GLU A C 1
ATOM 752 O O . GLU A 1 97 ? 16.370 1.057 -10.962 1.00 86.75 97 GLU A O 1
ATOM 757 N N . PHE A 1 98 ? 18.047 -0.409 -10.713 1.00 82.25 98 PHE A N 1
ATOM 758 C CA . PHE A 1 98 ? 18.763 -0.044 -11.946 1.00 82.25 98 PHE A CA 1
ATOM 759 C C . PHE A 1 98 ? 18.659 -1.089 -13.056 1.00 82.25 98 PHE A C 1
ATOM 761 O O . PHE A 1 98 ? 18.989 -0.808 -14.202 1.00 82.25 98 PHE A O 1
ATOM 768 N N . LEU A 1 99 ? 18.257 -2.307 -12.720 1.00 81.44 99 LEU A N 1
ATOM 769 C CA . LEU A 1 99 ? 18.296 -3.460 -13.602 1.00 81.44 99 LEU A CA 1
ATOM 770 C C . LEU A 1 99 ? 17.227 -3.393 -14.699 1.00 81.44 99 LEU A C 1
ATOM 772 O O . LEU A 1 99 ? 17.501 -3.823 -15.814 1.00 81.44 99 LEU A O 1
ATOM 776 N N . PHE A 1 100 ? 16.029 -2.886 -14.393 1.00 79.81 100 PHE A N 1
ATOM 777 C CA . PHE A 1 100 ? 14.977 -2.676 -15.398 1.00 79.81 100 PHE A CA 1
ATOM 778 C C . PHE A 1 100 ? 15.011 -1.270 -16.010 1.00 79.81 100 PHE A C 1
ATOM 780 O O . PHE A 1 100 ? 14.326 -1.023 -17.001 1.00 79.81 100 PHE A O 1
ATOM 787 N N . ALA A 1 101 ? 15.765 -0.347 -15.408 1.00 79.38 101 ALA A N 1
ATOM 788 C CA . ALA A 1 101 ? 15.893 1.033 -15.865 1.00 79.38 101 ALA A CA 1
ATOM 789 C C . ALA A 1 101 ? 17.021 1.254 -16.893 1.00 79.38 101 ALA A C 1
ATOM 791 O O . ALA A 1 101 ? 16.984 2.268 -17.592 1.00 79.38 101 ALA A O 1
ATOM 792 N N . LEU A 1 102 ? 18.015 0.357 -16.946 1.00 72.00 102 LEU A N 1
ATOM 793 C CA . LEU A 1 102 ? 19.161 0.390 -17.866 1.00 72.00 102 LEU A CA 1
ATOM 794 C C . LEU A 1 102 ? 18.897 -0.429 -19.133 1.00 72.00 102 LEU A C 1
ATOM 796 O O . LEU A 1 102 ? 19.262 0.079 -20.216 1.00 72.00 102 LEU A O 1
#

Nearest PDB structures (foldseek):
  8y5f-assembly1_C  TM=8.929E-01  e=1.213E-02  Escherichia coli
  2onk-assembly2_I  TM=9.681E-01  e=5.020E-02  Archaeoglobus fulgidus
  3d31-assembly1_C  TM=9.491E-01  e=4.487E-01  unclassified
  7ahd-assembly1_B  TM=8.736E-01  e=1.650E+00  Lactococcus lactis subsp. lactis

Foldseek 3Di:
DDDPDVVVVVVVLVVVCVVVVNPPHPVSLVVVLCVVLVVVLVVQLVVQLVPFDVVQLVVVVVVVDDPVCCCVPPSCVSSVVSNVVSVVVSCVSSVPDCPSVD

Mean predicted aligned error: 5.31 Å

pLDDT: mean 90.43, std 10.32, range [43.5, 97.25]

Organism: NCBI:txid2758441

Radius of gyration: 18.76 Å; Cα contacts (8 Å, |Δi|>4): 53; chains: 1; bounding box: 43×28×47 Å

Secondary structure (DSSP, 8-state):
-----HHHHHHHHHHHHHHTT-TT-HHHHHHHHHHHHHHHHHHHHHHHHTTS-HHHHHHHHHTT--HHHHIIIIIHHHHHHHHHHHHHHHHHHHHT--TTT-

InterPro domains:
  IPR000515 ABC transporter type 1, transmembrane domain MetI-like [PF00528] (2-101)
  IPR000515 ABC transporter type 1, transmembrane domain MetI-like [PS50928] (1-102)
  IPR000515 ABC transporter type 1, transmembrane domain MetI-like [cd06261] (2-102)
  IPR035906 MetI-like superfamily [G3DSA:1.10.3720.10] (1-102)
  IPR035906 MetI-like superfamily [SSF161098] (2-102)
  IPR050901 Binding-protein-dependent ABC transporter permease [PTHR32243] (1-102)

Sequence (102 aa):
TQFLPAVVIILPFFIMFRDIGLLDTRLGLILVNLAIVMPFAIWMIKGFIDGIPLDTEEAAMVDGSSRLQVIWNIVLPMAAPGLLTSGIFCFIIAWNEFLFAL